Protein AF-A0A3M1NPW6-F1 (afdb_monomer)

pLDDT: mean 83.4, std 19.35, range [33.81, 98.5]

Mean predicted aligned error: 7.99 Å

Structure (mmCIF, N/CA/C/O backbone):
data_AF-A0A3M1NPW6-F1
#
_entry.id   AF-A0A3M1NPW6-F1
#
loop_
_atom_site.group_PDB
_atom_site.id
_atom_site.type_symbol
_atom_site.label_atom_id
_atom_site.label_alt_id
_atom_site.label_comp_id
_atom_site.label_asym_id
_atom_site.label_entity_id
_atom_site.label_seq_id
_atom_site.pdbx_PDB_ins_code
_atom_site.Cartn_x
_atom_site.Cartn_y
_atom_site.Cartn_z
_atom_site.occupancy
_atom_site.B_iso_or_equiv
_atom_site.auth_seq_id
_atom_site.auth_comp_id
_atom_site.auth_asym_id
_atom_site.auth_atom_id
_atom_site.pdbx_PDB_model_num
ATOM 1 N N . MET A 1 1 ? -1.863 40.420 18.266 1.00 38.97 1 MET A N 1
ATOM 2 C CA . MET A 1 1 ? -2.258 39.739 17.017 1.00 38.97 1 MET A CA 1
ATOM 3 C C . MET A 1 1 ? -1.850 38.286 17.160 1.00 38.97 1 MET A C 1
ATOM 5 O O . MET A 1 1 ? -0.666 38.012 17.279 1.00 38.97 1 MET A O 1
ATOM 9 N N . ASN A 1 2 ? -2.835 37.404 17.318 1.00 33.81 2 ASN A N 1
ATOM 10 C CA . ASN A 1 2 ? -2.635 35.967 17.470 1.00 33.81 2 ASN A CA 1
ATOM 11 C C . ASN A 1 2 ? -2.680 35.323 16.089 1.00 33.81 2 ASN A C 1
ATOM 13 O O . ASN A 1 2 ? -3.730 35.367 15.460 1.00 33.81 2 ASN A O 1
ATOM 17 N N . GLU A 1 3 ? -1.620 34.629 15.698 1.00 35.69 3 GLU A N 1
ATOM 18 C CA . GLU A 1 3 ? -1.732 33.498 14.780 1.00 35.69 3 GLU A CA 1
ATOM 19 C C . GLU A 1 3 ? -1.020 32.312 15.426 1.00 35.69 3 GLU A C 1
ATOM 21 O O . GLU A 1 3 ? 0.197 32.151 15.374 1.00 35.69 3 GLU A O 1
ATOM 26 N N . LYS A 1 4 ? -1.812 31.499 16.132 1.00 39.06 4 LYS A N 1
ATOM 27 C CA . LYS A 1 4 ? -1.403 30.157 16.529 1.00 39.06 4 LYS A CA 1
ATOM 28 C C . LYS A 1 4 ? -1.406 29.308 15.261 1.00 39.06 4 LYS A C 1
ATOM 30 O O . LYS A 1 4 ? -2.467 28.898 14.800 1.00 39.06 4 LYS A O 1
ATOM 35 N N . SER A 1 5 ? -0.221 29.049 14.717 1.00 39.16 5 SER A N 1
ATOM 36 C CA . SER A 1 5 ? -0.012 27.982 13.742 1.00 39.16 5 SER A CA 1
ATOM 37 C C . SER A 1 5 ? -0.242 26.651 14.458 1.00 39.16 5 SER A C 1
ATOM 39 O O . SER A 1 5 ? 0.602 26.166 15.213 1.00 39.16 5 SER A O 1
ATOM 41 N N . SER A 1 6 ? -1.461 26.129 14.335 1.00 37.41 6 SER A N 1
ATOM 42 C CA . SER A 1 6 ? -1.841 24.842 14.904 1.00 37.41 6 SER A CA 1
ATOM 43 C C . SER A 1 6 ? -1.229 23.750 14.034 1.00 37.41 6 SER A C 1
ATOM 45 O O . SER A 1 6 ? -1.7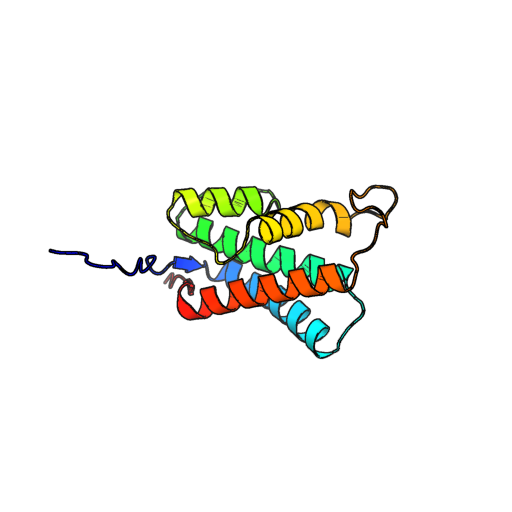32 23.445 12.953 1.00 37.41 6 SER A O 1
ATOM 47 N N . ALA A 1 7 ? -0.111 23.188 14.492 1.00 40.56 7 ALA A N 1
ATOM 48 C CA . ALA A 1 7 ? 0.416 21.942 13.965 1.00 40.56 7 ALA A CA 1
ATOM 49 C C . ALA A 1 7 ? -0.685 20.882 14.099 1.00 40.56 7 ALA A C 1
ATOM 51 O O . ALA A 1 7 ? -1.025 20.459 15.205 1.00 40.56 7 ALA A O 1
ATOM 52 N N . ASN A 1 8 ? -1.284 20.514 12.970 1.00 38.72 8 ASN A N 1
ATOM 53 C CA . ASN A 1 8 ? -2.361 19.542 12.890 1.00 38.72 8 ASN A CA 1
ATOM 54 C C . ASN A 1 8 ? -1.767 18.148 13.151 1.00 38.72 8 ASN A C 1
ATOM 56 O O . ASN A 1 8 ? -1.430 17.423 12.220 1.00 38.72 8 ASN A O 1
ATOM 60 N N . LYS A 1 9 ? -1.535 17.812 14.426 1.00 43.84 9 LYS A N 1
ATOM 61 C CA . LYS A 1 9 ? -1.195 16.451 14.844 1.00 43.84 9 LYS A CA 1
ATOM 62 C C . LYS A 1 9 ? -2.443 15.604 14.623 1.00 43.84 9 LYS A C 1
ATOM 64 O O . LYS A 1 9 ? -3.332 15.589 15.469 1.00 43.84 9 LYS A O 1
ATOM 69 N N . SER A 1 10 ? -2.527 14.958 13.463 1.00 52.38 10 SER A N 1
ATOM 70 C CA . SER A 1 10 ? -3.458 13.856 13.232 1.00 52.38 10 SER A CA 1
ATOM 71 C C . SER A 1 10 ? -3.342 12.874 14.398 1.00 52.38 10 SER A C 1
ATOM 73 O O . SER A 1 10 ? -2.229 12.497 14.770 1.00 52.38 10 SER A O 1
ATOM 75 N N . SER A 1 11 ? -4.474 12.526 15.011 1.00 53.72 11 SER A N 1
ATOM 76 C CA . SER A 1 11 ? -4.553 11.536 16.086 1.00 53.72 11 SER A CA 1
ATOM 77 C C . SER A 1 11 ? -3.816 10.245 15.705 1.00 53.72 11 SER A C 1
ATOM 79 O O . SER A 1 11 ? -3.799 9.907 14.518 1.00 53.72 11 SER A O 1
ATOM 81 N N . PRO A 1 12 ? -3.220 9.521 16.672 1.00 67.69 12 PRO A N 1
ATOM 82 C CA . PRO A 1 12 ? -2.607 8.230 16.388 1.00 67.69 12 PRO A CA 1
ATOM 83 C C . PRO A 1 12 ? -3.658 7.313 15.759 1.00 67.69 12 PRO A C 1
ATOM 85 O O . PRO A 1 12 ? -4.758 7.151 16.292 1.00 67.69 12 PRO A O 1
ATOM 88 N N . VAL A 1 13 ? -3.328 6.774 14.592 1.00 80.12 13 VAL A N 1
ATOM 89 C CA . VAL A 1 13 ? -4.158 5.797 13.887 1.00 80.12 13 VAL A CA 1
ATOM 90 C C . VAL A 1 13 ? -3.751 4.418 14.400 1.00 80.12 13 VAL A C 1
ATOM 92 O O . VAL A 1 13 ? -2.678 4.258 14.976 1.00 80.12 13 VAL A O 1
ATOM 95 N N . SER A 1 14 ? -4.600 3.408 14.252 1.00 89.62 14 SER A N 1
ATOM 96 C CA . SER A 1 14 ? -4.173 2.039 14.529 1.00 89.62 14 SER A CA 1
ATOM 97 C C . SER A 1 14 ? -4.445 1.140 13.342 1.00 89.62 14 SER A C 1
ATOM 99 O O . SER A 1 14 ? -5.423 1.338 12.621 1.00 89.62 14 SER A O 1
ATOM 101 N N . VAL A 1 15 ? -3.552 0.186 13.110 1.00 92.25 15 VAL A N 1
ATOM 102 C CA . VAL A 1 15 ? -3.725 -0.849 12.089 1.00 92.25 15 VAL A CA 1
ATOM 103 C C . VAL A 1 15 ? -3.989 -2.149 12.828 1.00 92.25 15 VAL A C 1
ATOM 105 O O . VAL A 1 15 ? -3.241 -2.505 13.740 1.00 92.25 15 VAL A O 1
ATOM 108 N N . SER A 1 16 ? -5.054 -2.857 12.460 1.00 93.69 16 SER A N 1
ATOM 109 C CA . SER A 1 16 ? -5.300 -4.191 13.006 1.00 93.69 16 SER A CA 1
ATOM 110 C C . SER A 1 16 ? -4.095 -5.107 12.782 1.00 93.69 16 SER A C 1
ATOM 112 O O . SER A 1 16 ? -3.524 -5.144 11.687 1.00 93.69 16 SER A O 1
ATOM 114 N N . LYS A 1 17 ? -3.733 -5.871 13.819 1.00 91.88 17 LYS A N 1
ATOM 115 C CA . LYS A 1 17 ? -2.556 -6.745 13.809 1.00 91.88 17 LYS A CA 1
ATOM 116 C C . LYS A 1 17 ? -2.579 -7.743 12.653 1.00 91.88 17 LYS A C 1
ATOM 118 O O . LYS A 1 17 ? -1.575 -7.883 11.968 1.00 91.88 17 LYS A O 1
ATOM 123 N N . ASN A 1 18 ? -3.718 -8.389 12.403 1.00 92.44 18 ASN A N 1
ATOM 124 C CA . ASN A 1 18 ? -3.819 -9.400 11.348 1.00 92.44 18 ASN A CA 1
ATOM 125 C C . ASN A 1 18 ? -3.509 -8.794 9.973 1.00 92.44 18 ASN A C 1
ATOM 127 O O . ASN A 1 18 ? -2.733 -9.353 9.206 1.00 92.44 18 ASN A O 1
ATOM 131 N N . TRP A 1 19 ? -4.076 -7.623 9.677 1.00 95.81 19 TRP A N 1
ATOM 132 C CA . TRP A 1 19 ? -3.821 -6.916 8.421 1.00 95.81 19 TRP A CA 1
ATOM 133 C C . TRP A 1 19 ? -2.382 -6.430 8.299 1.00 95.81 19 TRP A C 1
ATOM 135 O O . TRP A 1 19 ? -1.816 -6.501 7.210 1.00 95.81 19 TRP A O 1
ATOM 145 N N . LEU A 1 20 ? -1.797 -5.956 9.400 1.00 95.31 20 LEU A N 1
ATOM 146 C CA . LEU A 1 20 ? -0.405 -5.524 9.429 1.00 95.31 20 LEU A CA 1
ATOM 147 C C . LEU A 1 20 ? 0.553 -6.691 9.165 1.00 95.31 20 LEU A C 1
ATOM 149 O O . LEU A 1 20 ? 1.459 -6.542 8.351 1.00 95.31 20 LEU A O 1
ATOM 153 N N . ASP A 1 21 ? 0.319 -7.849 9.786 1.00 94.94 21 ASP A N 1
ATOM 154 C CA . ASP A 1 21 ? 1.134 -9.050 9.581 1.00 94.94 21 ASP A CA 1
ATOM 155 C C . ASP A 1 21 ? 1.100 -9.474 8.092 1.00 94.94 21 ASP A C 1
ATOM 157 O O . ASP A 1 21 ? 2.148 -9.683 7.485 1.00 94.94 21 ASP A O 1
ATOM 161 N N . PHE A 1 22 ? -0.079 -9.475 7.451 1.00 95.88 22 PHE A N 1
ATOM 162 C CA . PHE A 1 22 ? -0.192 -9.742 6.006 1.00 95.88 22 PHE A CA 1
ATOM 163 C C . PHE A 1 22 ? 0.425 -8.659 5.116 1.00 95.88 22 PHE A C 1
ATOM 165 O O . PHE A 1 22 ? 0.831 -8.958 3.992 1.00 95.88 22 PHE A O 1
ATOM 172 N N . ALA A 1 23 ? 0.413 -7.396 5.547 1.00 97.44 23 ALA A N 1
ATOM 173 C CA . ALA A 1 23 ? 1.036 -6.307 4.801 1.00 97.44 23 ALA A CA 1
ATOM 174 C C . ALA A 1 23 ? 2.566 -6.429 4.857 1.00 97.44 23 ALA A C 1
ATOM 176 O O . ALA A 1 23 ? 3.246 -6.152 3.873 1.00 97.44 23 ALA A O 1
ATOM 177 N N . GLN A 1 24 ? 3.115 -6.884 5.983 1.00 97.31 24 GLN A N 1
ATOM 178 C CA . GLN A 1 24 ? 4.556 -7.001 6.173 1.00 97.31 24 GLN A CA 1
ATOM 179 C C . GLN A 1 24 ? 5.213 -7.964 5.170 1.00 97.31 24 GLN A C 1
ATOM 181 O O . GLN A 1 24 ? 6.326 -7.694 4.724 1.00 97.31 24 GLN A O 1
ATOM 186 N N . GLU A 1 25 ? 4.512 -9.021 4.752 1.00 97.88 25 GLU A N 1
ATOM 187 C CA . GLU A 1 25 ? 4.975 -9.928 3.690 1.00 97.88 25 GLU A CA 1
ATOM 188 C C . GLU A 1 25 ? 5.133 -9.208 2.338 1.00 97.88 25 GLU A C 1
ATOM 190 O O . GLU A 1 25 ? 6.127 -9.396 1.639 1.00 97.88 25 GLU A O 1
ATOM 195 N N . 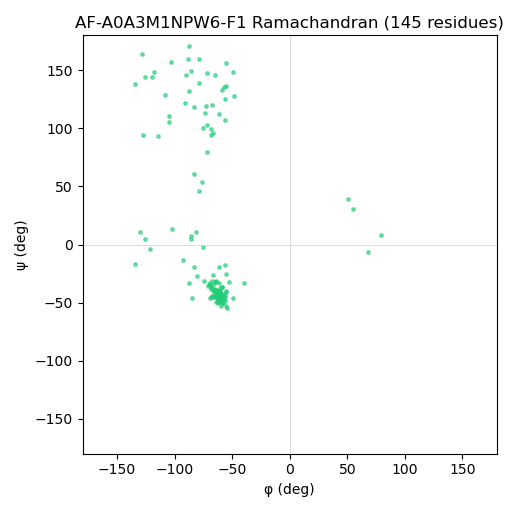ASP A 1 26 ? 4.185 -8.340 1.965 1.00 98.44 26 ASP A N 1
ATOM 196 C CA . ASP A 1 26 ? 4.294 -7.559 0.725 1.00 98.44 26 ASP A CA 1
ATOM 197 C C . ASP A 1 26 ? 5.421 -6.531 0.799 1.00 98.44 26 ASP A C 1
ATOM 199 O O . ASP A 1 26 ? 6.124 -6.301 -0.188 1.00 98.44 26 ASP A O 1
ATOM 203 N N . LEU A 1 27 ? 5.588 -5.909 1.970 1.00 98.44 27 LEU A N 1
ATOM 204 C CA . LEU A 1 27 ? 6.665 -4.960 2.211 1.00 98.44 27 LEU A CA 1
ATOM 205 C C . LEU A 1 27 ? 8.029 -5.629 2.018 1.00 98.44 27 LEU A C 1
ATOM 207 O O . LEU A 1 27 ? 8.859 -5.090 1.289 1.00 98.44 27 LEU A O 1
ATOM 211 N N . GLU A 1 28 ? 8.228 -6.813 2.599 1.00 98.50 28 GLU A N 1
ATOM 212 C CA . GLU A 1 28 ? 9.469 -7.579 2.463 1.00 98.50 28 GLU A CA 1
ATOM 213 C C . GLU A 1 28 ? 9.784 -7.893 0.992 1.00 98.50 28 GLU A C 1
ATOM 215 O O . GLU A 1 28 ? 10.916 -7.706 0.544 1.00 98.50 28 GLU A O 1
ATOM 220 N N . VAL A 1 29 ? 8.778 -8.285 0.199 1.00 98.31 29 VAL A N 1
ATOM 221 C CA . VAL A 1 29 ? 8.958 -8.524 -1.242 1.00 98.31 29 VAL A CA 1
ATOM 222 C C . VAL A 1 29 ? 9.377 -7.249 -1.977 1.00 98.31 29 VAL A C 1
ATOM 224 O O . VAL A 1 29 ? 10.305 -7.281 -2.790 1.00 98.31 29 VAL A O 1
ATOM 227 N N . VAL A 1 30 ? 8.709 -6.121 -1.716 1.00 98.25 30 VAL A N 1
ATOM 228 C CA . VAL A 1 30 ? 9.036 -4.841 -2.364 1.00 98.25 30 VAL A CA 1
ATOM 229 C C . VAL A 1 30 ? 10.447 -4.383 -1.993 1.00 98.25 30 VAL A C 1
ATOM 231 O O . VAL A 1 30 ? 11.191 -3.954 -2.876 1.00 98.25 30 VAL A O 1
ATOM 234 N N . GLU A 1 31 ? 10.829 -4.487 -0.719 1.00 98.19 31 GLU A N 1
ATOM 235 C CA . GLU A 1 31 ? 12.156 -4.100 -0.230 1.00 98.19 31 GLU A CA 1
ATOM 236 C C . GLU A 1 31 ? 13.253 -4.969 -0.856 1.00 98.19 31 GLU A C 1
ATOM 238 O O . GLU A 1 31 ? 14.176 -4.425 -1.467 1.00 98.19 31 GLU A O 1
ATOM 243 N N . LEU A 1 32 ? 13.099 -6.297 -0.835 1.00 98.44 32 LEU A N 1
ATOM 244 C CA . LEU A 1 32 ? 14.064 -7.229 -1.424 1.00 98.44 32 LEU A CA 1
ATOM 245 C C . LEU A 1 32 ? 14.292 -6.955 -2.919 1.00 98.44 32 LEU A C 1
ATOM 247 O O . LEU A 1 32 ? 15.431 -6.896 -3.390 1.00 98.44 32 LEU A O 1
ATOM 251 N N . LEU A 1 33 ? 13.213 -6.772 -3.685 1.00 97.94 33 LEU A N 1
ATOM 252 C CA . LEU A 1 33 ? 13.308 -6.528 -5.126 1.00 97.94 33 LEU A CA 1
ATOM 253 C C . LEU A 1 33 ? 13.899 -5.150 -5.448 1.00 97.94 33 LEU A C 1
ATOM 255 O O . LEU A 1 33 ? 14.630 -5.017 -6.434 1.00 97.94 33 LEU A O 1
ATOM 259 N N . ALA A 1 34 ? 13.609 -4.140 -4.625 1.00 96.50 34 ALA A N 1
ATOM 260 C CA . ALA A 1 34 ? 14.188 -2.809 -4.764 1.00 96.50 34 ALA A CA 1
ATOM 261 C C . ALA A 1 34 ? 15.697 -2.816 -4.474 1.00 96.50 34 ALA A C 1
ATOM 263 O O . ALA A 1 34 ? 16.468 -2.235 -5.239 1.00 96.50 34 ALA A O 1
ATOM 264 N N . GLU A 1 35 ? 16.131 -3.499 -3.411 1.00 97.31 35 GLU A N 1
ATOM 265 C CA . GLU A 1 35 ? 17.546 -3.644 -3.044 1.00 97.31 35 GLU A CA 1
ATOM 266 C C . GLU A 1 35 ? 18.353 -4.360 -4.130 1.00 97.31 35 GLU A C 1
ATOM 268 O O . GLU A 1 35 ? 19.463 -3.945 -4.469 1.00 97.31 35 GLU A O 1
ATOM 273 N N . GLN A 1 36 ? 17.766 -5.393 -4.736 1.00 97.06 36 GLN A N 1
ATOM 274 C CA . GLN A 1 36 ? 18.370 -6.137 -5.842 1.00 97.06 36 GLN A CA 1
ATOM 275 C C . GLN A 1 36 ? 18.336 -5.390 -7.184 1.00 97.06 36 GLN A C 1
ATOM 277 O O . GLN A 1 36 ? 18.843 -5.915 -8.174 1.00 97.06 36 GLN A O 1
ATOM 282 N N . GLN A 1 37 ? 17.740 -4.190 -7.247 1.00 94.12 37 GLN A N 1
ATOM 283 C CA . GLN A 1 37 ? 17.515 -3.441 -8.493 1.00 94.12 37 GLN A CA 1
ATOM 284 C C . GLN A 1 37 ? 16.832 -4.305 -9.568 1.00 94.12 37 GLN A C 1
ATOM 286 O O . GLN A 1 37 ? 17.171 -4.259 -10.753 1.00 94.12 37 GLN A O 1
ATOM 291 N N . SER A 1 38 ? 15.879 -5.131 -9.131 1.00 94.88 38 SER A N 1
ATOM 292 C CA . SER A 1 38 ? 15.223 -6.128 -9.967 1.00 94.88 38 SER A CA 1
ATOM 293 C C . SER A 1 38 ? 14.403 -5.490 -11.091 1.00 94.88 38 SER A C 1
ATOM 295 O O . SER A 1 38 ? 13.771 -4.447 -10.918 1.00 94.88 38 SER A O 1
ATOM 297 N N . SER A 1 39 ? 14.354 -6.158 -12.244 1.00 94.12 39 SER A N 1
ATOM 298 C CA . SER A 1 39 ? 13.476 -5.801 -13.365 1.00 94.12 39 SER A CA 1
ATOM 299 C C . SER A 1 39 ? 12.071 -6.407 -13.258 1.00 94.12 39 SER A C 1
ATOM 301 O O . SER A 1 39 ? 11.268 -6.285 -14.184 1.00 94.12 39 SER A O 1
ATOM 303 N N . LEU A 1 40 ? 11.735 -7.042 -12.127 1.00 93.25 40 LEU A N 1
ATOM 304 C CA . LEU A 1 40 ? 10.411 -7.610 -11.847 1.00 93.25 40 LEU A CA 1
ATOM 305 C C . LEU A 1 40 ? 9.381 -6.519 -11.491 1.00 93.25 40 LEU A C 1
ATOM 307 O O . LEU A 1 40 ? 8.708 -6.583 -10.463 1.00 93.25 40 LEU A O 1
ATOM 311 N N . TYR A 1 41 ? 9.236 -5.511 -12.354 1.00 92.06 41 TYR A N 1
ATOM 312 C CA . TYR A 1 41 ? 8.414 -4.319 -12.116 1.00 92.06 41 TYR A CA 1
ATOM 313 C C . TYR A 1 41 ? 6.946 -4.648 -11.852 1.00 92.06 41 TYR A C 1
ATOM 315 O O . TYR A 1 41 ? 6.327 -4.043 -10.981 1.00 92.06 41 TYR A O 1
ATOM 323 N N . ARG A 1 42 ? 6.403 -5.660 -12.540 1.00 90.00 42 ARG A N 1
ATOM 324 C CA . ARG A 1 42 ? 5.040 -6.160 -12.305 1.00 90.00 42 ARG A CA 1
ATOM 325 C C . ARG A 1 42 ? 4.853 -6.657 -10.873 1.00 90.00 42 ARG A C 1
ATOM 327 O O . ARG A 1 42 ? 3.865 -6.306 -10.236 1.00 90.00 42 ARG A O 1
ATOM 334 N N . THR A 1 43 ? 5.812 -7.431 -10.372 1.00 92.81 43 THR A N 1
ATOM 335 C CA . THR A 1 43 ? 5.806 -7.963 -9.005 1.00 92.81 43 THR A CA 1
ATOM 336 C C . THR A 1 43 ? 5.928 -6.835 -7.986 1.00 92.81 43 THR A C 1
ATOM 338 O O . THR A 1 43 ? 5.139 -6.780 -7.049 1.00 92.81 43 THR A O 1
ATOM 341 N N . ILE A 1 44 ? 6.844 -5.887 -8.214 1.00 95.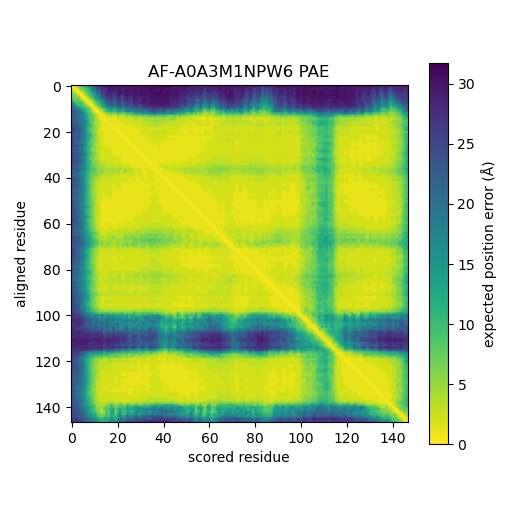69 44 ILE A N 1
ATOM 342 C CA . ILE A 1 44 ? 7.017 -4.708 -7.353 1.00 95.69 44 ILE A CA 1
ATOM 343 C C . ILE A 1 44 ? 5.711 -3.909 -7.259 1.00 95.69 44 ILE A C 1
ATOM 345 O O . ILE A 1 44 ? 5.249 -3.611 -6.162 1.00 95.69 44 ILE A O 1
ATOM 349 N N . CYS A 1 45 ? 5.092 -3.598 -8.400 1.00 93.88 45 CYS A N 1
ATOM 350 C CA . CYS A 1 45 ? 3.839 -2.846 -8.456 1.00 93.88 45 CYS A CA 1
ATOM 351 C C . CYS A 1 45 ? 2.703 -3.581 -7.730 1.00 93.88 45 CYS A C 1
ATOM 353 O O . CYS A 1 45 ? 1.991 -2.978 -6.930 1.00 93.88 45 CYS A O 1
ATOM 355 N N . PHE A 1 46 ? 2.557 -4.887 -7.972 1.00 93.62 46 PHE A N 1
ATOM 356 C CA . PHE A 1 46 ? 1.524 -5.700 -7.334 1.00 93.62 46 PHE A CA 1
ATOM 357 C C . PHE A 1 46 ? 1.651 -5.704 -5.807 1.00 93.62 46 PHE A C 1
ATOM 359 O O . PHE A 1 46 ? 0.693 -5.365 -5.116 1.00 93.62 46 PHE A O 1
ATOM 366 N N . HIS A 1 47 ? 2.832 -6.031 -5.276 1.00 96.50 47 HIS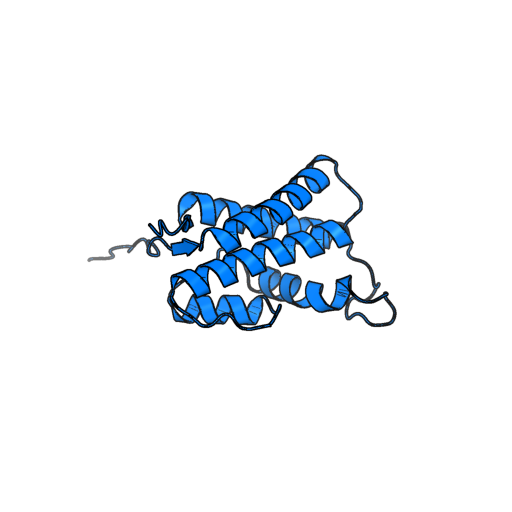 A N 1
ATOM 367 C CA . HIS A 1 47 ? 3.029 -6.089 -3.827 1.00 96.50 47 HIS A CA 1
ATOM 368 C C . HIS A 1 47 ? 2.973 -4.701 -3.181 1.00 96.50 47 HIS A C 1
ATOM 370 O O . HIS A 1 47 ? 2.423 -4.558 -2.095 1.00 96.50 47 HIS A O 1
ATOM 376 N N . ALA A 1 48 ? 3.415 -3.645 -3.867 1.00 97.19 48 ALA A N 1
ATOM 377 C CA . ALA A 1 48 ? 3.227 -2.284 -3.374 1.00 97.19 48 ALA A CA 1
ATOM 378 C C . ALA A 1 48 ? 1.744 -1.910 -3.228 1.00 97.19 48 ALA A C 1
ATOM 380 O O . ALA A 1 48 ? 1.350 -1.331 -2.214 1.00 97.19 48 ALA A O 1
ATOM 381 N N . GLN A 1 49 ? 0.910 -2.267 -4.210 1.00 96.19 49 GLN A N 1
ATOM 382 C CA . GLN A 1 49 ? -0.534 -2.060 -4.126 1.00 96.19 49 GLN A CA 1
ATOM 383 C C . GLN A 1 49 ? -1.145 -2.883 -2.981 1.00 96.19 49 GLN A C 1
ATOM 385 O O . GLN A 1 49 ? -1.911 -2.327 -2.196 1.00 96.19 49 GLN A O 1
ATOM 390 N N . GLN A 1 50 ? -0.767 -4.159 -2.833 1.00 96.88 50 GLN A N 1
ATOM 391 C CA . GLN A 1 50 ? -1.260 -5.029 -1.757 1.00 96.88 50 GLN A CA 1
ATOM 392 C C . GLN A 1 50 ? -0.869 -4.523 -0.365 1.00 96.88 50 GLN A C 1
ATOM 394 O O . GLN A 1 50 ? -1.723 -4.475 0.520 1.00 96.88 50 GLN A O 1
ATOM 399 N N . TYR A 1 51 ? 0.373 -4.066 -0.192 1.00 98.06 51 TYR A N 1
ATOM 400 C CA . TYR A 1 51 ? 0.837 -3.456 1.050 1.00 98.06 51 TYR A CA 1
ATOM 401 C C . TYR A 1 51 ? -0.066 -2.287 1.458 1.00 98.06 51 TYR A C 1
ATOM 403 O O . TYR A 1 51 ? -0.633 -2.279 2.552 1.00 98.06 51 TYR A O 1
ATOM 411 N N . VAL A 1 52 ? -0.259 -1.319 0.554 1.00 97.75 52 VAL A N 1
ATOM 412 C CA . VAL A 1 52 ? -1.090 -0.138 0.826 1.00 97.75 52 VAL A CA 1
ATOM 413 C C . VAL A 1 52 ? -2.547 -0.536 1.071 1.00 97.75 52 VAL A C 1
ATOM 415 O O . VAL A 1 52 ? -3.153 -0.062 2.030 1.00 97.75 52 VAL A O 1
ATOM 418 N N . GLU A 1 53 ? -3.105 -1.442 0.264 1.00 97.31 53 GLU A N 1
ATOM 419 C CA . GLU A 1 53 ? -4.473 -1.947 0.426 1.00 97.31 53 GLU A CA 1
ATOM 420 C C . GLU A 1 53 ? -4.692 -2.549 1.820 1.00 97.31 53 GLU A C 1
ATOM 422 O O . GLU A 1 53 ? -5.663 -2.212 2.500 1.00 97.31 53 GLU A O 1
ATOM 427 N N . LYS A 1 54 ? -3.782 -3.423 2.260 1.00 97.25 54 LYS A N 1
ATOM 428 C CA . LYS A 1 54 ? -3.878 -4.115 3.548 1.00 97.25 54 LYS A CA 1
ATOM 429 C C . LYS A 1 54 ? -3.737 -3.154 4.721 1.00 97.25 54 LYS A C 1
ATOM 431 O O . LYS A 1 54 ? -4.508 -3.269 5.671 1.00 97.25 54 LYS A O 1
ATOM 436 N N . ILE A 1 55 ? -2.847 -2.160 4.638 1.00 97.62 55 ILE A N 1
ATOM 437 C CA . ILE A 1 55 ? -2.759 -1.097 5.650 1.00 97.62 55 ILE A CA 1
ATOM 438 C C . ILE A 1 55 ? -4.087 -0.337 5.754 1.00 97.62 55 ILE A C 1
ATOM 440 O O . ILE A 1 55 ? -4.622 -0.193 6.852 1.00 97.62 55 ILE A O 1
ATOM 444 N N . LEU A 1 56 ? -4.668 0.097 4.630 1.00 96.75 56 LEU A N 1
ATOM 445 C CA . LEU A 1 56 ? -5.946 0.821 4.630 1.00 96.75 56 LEU A CA 1
ATOM 446 C C . LEU A 1 56 ? -7.085 -0.029 5.201 1.00 96.75 56 LEU A C 1
ATOM 448 O O . LEU A 1 56 ? -7.865 0.448 6.022 1.00 96.75 56 LEU A O 1
ATOM 452 N N . LYS A 1 57 ? -7.162 -1.307 4.821 1.00 96.44 57 LYS A N 1
ATOM 453 C CA . LYS A 1 57 ? -8.162 -2.238 5.360 1.00 96.44 57 LYS A CA 1
ATOM 454 C C . LYS A 1 57 ? -7.973 -2.483 6.856 1.00 96.44 57 LYS A C 1
ATOM 456 O O . LYS A 1 57 ? -8.962 -2.496 7.582 1.00 96.44 57 LYS A O 1
ATOM 461 N N . GLY A 1 58 ? -6.731 -2.585 7.326 1.00 96.12 58 GLY A N 1
ATOM 462 C CA . GLY A 1 58 ? -6.417 -2.697 8.749 1.00 96.12 58 GLY A CA 1
ATOM 463 C C . GLY A 1 58 ? -6.798 -1.456 9.559 1.00 96.12 58 GLY A C 1
ATOM 464 O O . GLY A 1 58 ? -7.201 -1.594 10.713 1.00 96.12 58 GLY A O 1
ATOM 465 N N . ILE A 1 59 ? -6.722 -0.262 8.963 1.00 95.19 59 ILE A N 1
ATOM 466 C CA . ILE A 1 59 ? -7.215 0.988 9.565 1.00 95.19 59 ILE A CA 1
ATOM 467 C C . ILE A 1 59 ? -8.743 0.994 9.629 1.00 95.19 59 ILE A C 1
ATOM 469 O O . ILE A 1 59 ? -9.323 1.320 10.658 1.00 95.19 59 ILE A O 1
ATOM 473 N N . LEU A 1 60 ? -9.418 0.615 8.543 1.00 95.00 60 LEU A N 1
ATOM 474 C CA . LEU A 1 60 ? -10.879 0.522 8.540 1.00 95.00 60 LEU A CA 1
ATOM 475 C C . LEU A 1 60 ? -11.371 -0.488 9.585 1.00 95.00 60 LEU A C 1
ATOM 477 O O . LEU A 1 60 ? -12.329 -0.203 10.302 1.00 95.00 60 LEU A O 1
ATOM 481 N N . GLU A 1 61 ? -10.691 -1.629 9.723 1.00 95.00 61 GLU A N 1
ATOM 482 C CA . GLU A 1 61 ? -11.011 -2.628 10.745 1.00 95.00 61 GLU A CA 1
ATOM 483 C C . GLU A 1 61 ? -10.861 -2.074 12.166 1.00 95.00 61 GLU A C 1
ATOM 485 O O . GLU A 1 61 ? -11.764 -2.244 12.983 1.00 95.00 61 GLU A O 1
ATOM 490 N N . SER A 1 62 ? -9.769 -1.358 12.457 1.00 93.44 62 SER A N 1
ATOM 491 C CA . SER A 1 62 ? -9.542 -0.772 13.786 1.00 93.44 62 SER A CA 1
ATOM 492 C C . SER A 1 62 ? -10.551 0.331 14.133 1.00 93.44 62 SER A C 1
ATOM 494 O O . SER A 1 62 ? -10.890 0.536 15.299 1.00 93.44 62 SER A O 1
ATOM 496 N N . LEU A 1 63 ? -11.104 0.991 13.113 1.00 92.25 63 LEU A N 1
ATOM 497 C CA . LEU A 1 63 ? -12.214 1.939 13.218 1.00 92.25 63 LEU A CA 1
ATOM 498 C C . LEU A 1 63 ? -13.593 1.252 13.297 1.00 92.25 63 LEU A C 1
ATOM 500 O O . LEU A 1 63 ? -14.623 1.924 13.186 1.00 92.25 63 LEU A O 1
ATOM 504 N N . ASN A 1 64 ? -13.636 -0.074 13.480 1.00 92.75 64 ASN A N 1
ATOM 505 C CA . ASN A 1 64 ? -14.843 -0.906 13.484 1.00 92.75 64 ASN A CA 1
ATOM 506 C C . ASN A 1 64 ? -15.699 -0.753 12.213 1.00 92.75 64 ASN A C 1
ATOM 508 O O . ASN A 1 64 ? -16.925 -0.883 12.252 1.00 92.75 64 ASN A O 1
ATOM 512 N N . GLN A 1 65 ? -15.069 -0.457 11.074 1.00 93.75 65 GLN A N 1
ATOM 513 C CA . GLN A 1 65 ? -15.755 -0.349 9.792 1.00 93.75 65 GLN A CA 1
ATOM 514 C C . GLN A 1 65 ? -15.792 -1.691 9.073 1.00 93.75 65 GLN A C 1
ATOM 516 O O . GLN A 1 65 ? -14.857 -2.491 9.111 1.00 93.75 65 GLN A O 1
ATOM 521 N N . LYS A 1 66 ? -16.888 -1.925 8.347 1.00 90.56 66 LYS A N 1
ATOM 522 C CA . LYS A 1 66 ? -16.990 -3.085 7.466 1.00 90.56 66 LYS A CA 1
ATOM 523 C C . LYS A 1 66 ? -16.000 -2.927 6.316 1.00 90.56 66 LYS A C 1
ATOM 525 O O . LYS A 1 66 ? -16.126 -2.011 5.507 1.00 90.56 66 LYS A O 1
ATOM 530 N N . ILE A 1 67 ? -15.076 -3.873 6.204 1.00 91.81 67 ILE A N 1
ATOM 531 C CA . ILE A 1 67 ? -14.081 -3.887 5.135 1.00 91.81 67 ILE A CA 1
ATOM 532 C C . ILE A 1 67 ? -14.761 -4.285 3.813 1.00 91.81 67 ILE A C 1
ATOM 534 O O . ILE A 1 67 ? -15.315 -5.388 3.711 1.00 91.81 67 ILE A O 1
ATOM 538 N N . PRO A 1 68 ? -14.749 -3.421 2.786 1.00 86.94 68 PRO A N 1
ATOM 539 C CA . PRO A 1 68 ? -15.316 -3.755 1.488 1.00 86.94 68 PRO A CA 1
ATOM 540 C C . PRO A 1 68 ? -14.436 -4.773 0.748 1.00 86.94 68 PRO A C 1
ATOM 542 O O . PRO A 1 68 ? -13.206 -4.756 0.833 1.00 86.94 68 PRO A O 1
ATOM 545 N N . ARG A 1 69 ? -15.064 -5.647 -0.047 1.00 88.44 69 ARG A N 1
ATOM 546 C CA . ARG A 1 69 ? -14.362 -6.558 -0.970 1.00 88.44 69 ARG A CA 1
ATOM 547 C C . ARG A 1 69 ? -14.022 -5.847 -2.284 1.00 88.44 69 ARG A C 1
ATOM 549 O O . ARG A 1 69 ? -14.504 -6.230 -3.344 1.00 88.44 69 ARG A O 1
ATOM 556 N N . ILE A 1 70 ? -13.231 -4.785 -2.177 1.00 87.50 70 ILE A N 1
ATOM 557 C CA . ILE A 1 70 ? -12.701 -3.999 -3.297 1.00 87.50 70 ILE A CA 1
ATOM 558 C C . ILE A 1 70 ? -11.181 -3.869 -3.157 1.00 87.50 70 ILE A C 1
ATOM 560 O O . ILE A 1 70 ? -10.633 -4.111 -2.078 1.00 87.50 70 ILE A O 1
ATOM 564 N N . HIS A 1 71 ? -10.533 -3.473 -4.248 1.00 86.62 71 HIS A N 1
ATOM 565 C CA . HIS A 1 71 ? -9.078 -3.297 -4.349 1.00 86.62 71 HIS A CA 1
ATOM 566 C C . HIS A 1 71 ? -8.684 -1.896 -4.839 1.00 86.62 71 HIS A C 1
ATOM 568 O O . HIS A 1 71 ? -7.515 -1.606 -5.074 1.00 86.62 71 HIS A O 1
ATOM 574 N N . ASP A 1 72 ? -9.680 -1.029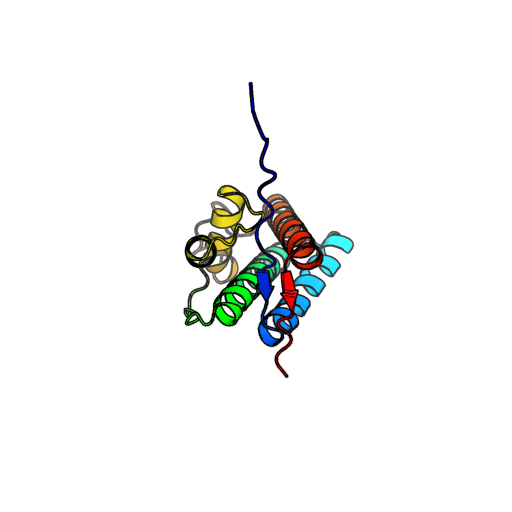 -5.011 1.00 91.44 72 ASP A N 1
ATOM 575 C CA . ASP A 1 72 ? -9.491 0.352 -5.421 1.00 91.44 72 ASP A CA 1
ATOM 576 C C . ASP A 1 72 ? -8.922 1.156 -4.241 1.00 91.44 72 ASP A C 1
ATOM 578 O O . ASP A 1 72 ? -9.584 1.324 -3.209 1.00 91.44 72 ASP A O 1
ATOM 582 N N . ILE A 1 73 ? -7.675 1.611 -4.380 1.00 95.50 73 ILE A N 1
ATOM 583 C CA . ILE A 1 73 ? -6.970 2.364 -3.338 1.00 95.50 73 ILE A CA 1
ATOM 584 C C . ILE A 1 73 ? -7.630 3.725 -3.119 1.00 95.50 73 ILE A C 1
ATOM 586 O O . ILE A 1 73 ? -7.714 4.167 -1.976 1.00 95.50 73 ILE A O 1
ATOM 590 N N . ASN A 1 74 ? -8.152 4.362 -4.169 1.00 95.00 74 ASN A N 1
ATOM 591 C CA . ASN A 1 74 ? -8.844 5.642 -4.068 1.00 95.00 74 ASN A CA 1
ATOM 592 C C . ASN A 1 74 ? -10.073 5.538 -3.161 1.00 95.00 74 ASN A C 1
ATOM 594 O O . ASN A 1 74 ? -10.209 6.314 -2.215 1.00 95.00 74 ASN A O 1
ATOM 598 N N . VAL A 1 75 ? -10.906 4.514 -3.367 1.00 95.00 75 VAL A N 1
ATOM 599 C CA . VAL A 1 75 ? -12.089 4.290 -2.518 1.00 95.00 75 VAL A CA 1
ATOM 600 C C . VAL A 1 75 ? -11.685 4.010 -1.067 1.00 95.00 75 VAL A C 1
ATOM 602 O O . VAL A 1 75 ? -12.288 4.546 -0.139 1.00 95.00 75 VAL A O 1
ATOM 605 N N . LEU A 1 76 ? -10.651 3.196 -0.839 1.00 96.56 76 LEU A N 1
ATOM 606 C CA . LEU A 1 76 ? -10.188 2.890 0.519 1.00 96.56 76 LEU A CA 1
ATOM 607 C C . LEU A 1 76 ? -9.612 4.126 1.235 1.00 96.56 76 LEU A C 1
ATOM 609 O O . LEU A 1 76 ? -9.873 4.320 2.423 1.00 96.56 76 LEU A O 1
ATOM 613 N N . VAL A 1 77 ? -8.872 4.985 0.526 1.00 96.44 77 VAL A N 1
ATOM 614 C CA . VAL A 1 77 ? -8.360 6.255 1.068 1.00 96.44 77 VAL A CA 1
ATOM 615 C C . VAL A 1 77 ? -9.502 7.215 1.400 1.00 96.44 77 VAL A C 1
ATOM 617 O O . VAL A 1 77 ? -9.471 7.839 2.464 1.00 96.44 77 VAL A O 1
ATOM 620 N N . GLU A 1 78 ? -10.520 7.316 0.546 1.00 95.62 78 GLU A N 1
ATOM 621 C CA . GLU A 1 78 ? -11.714 8.125 0.812 1.00 95.62 78 GLU A CA 1
ATOM 622 C C . GLU A 1 78 ? -12.440 7.635 2.074 1.00 95.62 78 GLU A C 1
ATOM 624 O O . GLU A 1 78 ? -12.749 8.426 2.969 1.00 95.62 78 GLU A O 1
ATOM 629 N N . MET A 1 79 ? -12.625 6.317 2.209 1.00 95.62 79 MET A N 1
ATOM 630 C CA . MET A 1 79 ? -13.229 5.724 3.402 1.00 95.62 79 MET A CA 1
ATOM 631 C C . MET A 1 79 ? -12.446 6.056 4.675 1.00 95.62 79 MET A C 1
ATOM 633 O O . MET A 1 79 ? -13.059 6.460 5.657 1.00 95.62 79 MET A O 1
ATOM 637 N N . CYS A 1 80 ? -11.115 5.944 4.669 1.00 94.50 80 CYS A N 1
ATOM 638 C CA . CYS A 1 80 ? -10.273 6.345 5.803 1.00 94.50 80 CYS A CA 1
ATOM 639 C C . CYS A 1 80 ? -10.379 7.855 6.095 1.00 94.50 80 CYS A C 1
ATOM 641 O O . CYS A 1 80 ? -10.467 8.272 7.255 1.00 94.50 80 CYS A O 1
ATOM 643 N N . SER A 1 81 ? -10.427 8.681 5.047 1.00 93.88 81 SER A N 1
ATOM 644 C CA . SER A 1 81 ? -10.507 10.143 5.154 1.00 93.88 81 SER A CA 1
ATOM 645 C C . SER A 1 81 ? -11.808 10.612 5.812 1.00 93.88 81 SER A C 1
ATOM 647 O O . SER A 1 81 ? -11.785 11.579 6.575 1.00 93.88 81 SER A O 1
ATOM 649 N N . ASN A 1 82 ? -12.915 9.886 5.616 1.00 94.31 82 ASN A N 1
ATOM 650 C CA . ASN A 1 82 ? -14.193 10.140 6.296 1.00 94.31 82 ASN A CA 1
ATOM 651 C C . ASN A 1 82 ? -14.110 10.001 7.828 1.00 94.31 82 ASN A C 1
ATOM 653 O O . ASN A 1 82 ? -14.941 10.561 8.541 1.00 94.31 82 ASN A O 1
ATOM 657 N N . PHE A 1 83 ? -13.084 9.315 8.342 1.00 92.69 83 PHE A N 1
ATOM 658 C CA . PHE A 1 83 ? -12.776 9.206 9.773 1.00 92.69 83 PHE A CA 1
ATOM 659 C C . PHE A 1 83 ? -11.613 10.112 10.209 1.00 92.69 83 PHE A C 1
ATOM 661 O O . PHE A 1 83 ? -11.080 9.963 11.305 1.00 92.69 83 PHE A O 1
ATOM 668 N N . GLY A 1 84 ? -11.205 11.065 9.366 1.00 91.19 84 GLY A N 1
ATOM 669 C CA . GLY A 1 84 ? -10.128 12.010 9.665 1.00 91.19 84 GLY A CA 1
ATOM 670 C C . GLY A 1 84 ? -8.716 11.443 9.493 1.00 91.19 84 GLY A C 1
ATOM 671 O O . GLY A 1 84 ? -7.747 12.120 9.843 1.00 91.19 84 GLY A O 1
ATOM 672 N N . VAL A 1 85 ? -8.572 10.235 8.939 1.00 92.62 85 VAL A N 1
ATOM 673 C CA . VAL A 1 85 ? -7.266 9.626 8.669 1.00 92.62 85 VAL A CA 1
ATOM 674 C C . VAL A 1 85 ? -6.716 10.147 7.345 1.00 92.62 85 VAL A C 1
ATOM 676 O O . VAL A 1 85 ? -7.296 9.919 6.288 1.00 92.62 85 VAL A O 1
ATOM 679 N N . LYS A 1 86 ? -5.564 10.822 7.397 1.00 92.38 86 LYS A N 1
ATOM 680 C CA . LYS A 1 86 ? -4.864 11.329 6.210 1.00 92.38 86 LYS A CA 1
ATOM 681 C C . LYS A 1 86 ? -3.656 10.461 5.894 1.00 92.38 86 LYS A C 1
ATOM 683 O O . LYS A 1 86 ? -2.668 10.480 6.623 1.00 92.38 86 LYS A O 1
ATOM 688 N N . ILE A 1 87 ? -3.753 9.727 4.796 1.00 93.50 87 ILE A N 1
ATOM 689 C CA . ILE A 1 87 ? -2.701 8.839 4.300 1.00 93.50 87 ILE A CA 1
ATOM 690 C C . ILE A 1 87 ? -1.637 9.687 3.583 1.00 93.50 87 ILE A C 1
ATOM 692 O O . ILE A 1 87 ? -2.000 10.616 2.859 1.00 93.50 87 ILE A O 1
ATOM 696 N N . PRO A 1 88 ? -0.332 9.410 3.750 1.00 95.31 88 PRO A N 1
ATOM 697 C CA . PRO A 1 88 ? 0.753 10.218 3.185 1.00 95.31 88 PRO A CA 1
ATOM 698 C C . PRO A 1 88 ? 0.990 9.934 1.688 1.00 95.31 88 PRO A C 1
ATOM 700 O O . PRO A 1 88 ? 2.130 9.751 1.264 1.00 95.31 88 PRO A O 1
ATOM 703 N N . LEU A 1 89 ? -0.071 9.866 0.886 1.00 96.44 89 LEU A N 1
ATOM 704 C CA . LEU A 1 89 ? -0.008 9.637 -0.557 1.00 96.44 89 LEU A CA 1
ATOM 705 C C . LEU A 1 89 ? -0.617 10.821 -1.305 1.00 96.44 89 LEU A C 1
ATOM 707 O O . LEU A 1 89 ? -1.577 11.441 -0.852 1.00 96.44 89 LEU A O 1
ATOM 711 N N . THR A 1 90 ? -0.040 11.137 -2.457 1.00 96.56 90 THR A N 1
ATOM 712 C CA . THR A 1 90 ? -0.596 12.123 -3.390 1.00 96.56 90 THR A CA 1
ATOM 713 C C . THR A 1 90 ? -1.745 11.520 -4.200 1.00 96.56 90 THR A C 1
ATOM 715 O O . THR A 1 90 ? -1.815 10.303 -4.365 1.00 96.56 90 THR A O 1
ATOM 718 N N . GLU A 1 91 ? -2.616 12.358 -4.766 1.00 94.00 91 GLU A N 1
ATOM 719 C CA . GLU A 1 91 ? -3.696 11.900 -5.659 1.00 94.00 91 GLU A CA 1
ATOM 720 C C . GLU A 1 91 ? -3.150 11.069 -6.831 1.00 94.00 91 GLU A C 1
ATOM 722 O O . GLU A 1 91 ? -3.687 10.010 -7.145 1.00 94.00 91 GLU A O 1
ATOM 727 N N . THR A 1 92 ? -2.026 11.484 -7.425 1.00 91.94 92 THR A N 1
ATOM 728 C CA . THR A 1 92 ? -1.364 10.740 -8.508 1.00 91.94 92 THR A CA 1
ATOM 729 C C . THR A 1 92 ? -0.931 9.340 -8.071 1.00 91.94 92 THR A C 1
ATOM 731 O O . THR A 1 92 ? -1.150 8.380 -8.805 1.00 91.94 92 THR A O 1
ATOM 734 N N . GLU A 1 93 ? -0.344 9.201 -6.879 1.00 94.88 93 GLU A N 1
ATOM 735 C CA . GLU A 1 93 ? 0.052 7.893 -6.334 1.00 94.88 93 GLU A CA 1
ATOM 736 C C . GLU A 1 93 ? -1.168 7.011 -6.056 1.00 94.88 93 GLU A C 1
ATOM 738 O O . GLU A 1 93 ? -1.159 5.826 -6.375 1.00 94.88 93 GLU A O 1
ATOM 743 N N . ILE A 1 94 ? -2.239 7.592 -5.513 1.00 95.19 94 ILE A N 1
ATOM 744 C CA . ILE A 1 94 ? -3.494 6.887 -5.230 1.00 95.19 94 ILE A CA 1
ATOM 745 C C . ILE A 1 94 ? -4.128 6.358 -6.521 1.00 95.19 94 ILE A C 1
ATOM 747 O O . ILE A 1 94 ? -4.506 5.184 -6.592 1.00 95.19 94 ILE A O 1
ATOM 751 N N . HIS A 1 95 ? -4.221 7.195 -7.556 1.00 91.50 95 HIS A N 1
ATOM 752 C CA . HIS A 1 95 ? -4.753 6.795 -8.856 1.00 91.50 95 HIS A CA 1
ATOM 753 C C . HIS A 1 95 ? -3.899 5.709 -9.511 1.00 91.50 95 HIS A C 1
ATOM 755 O O . HIS A 1 95 ? -4.446 4.712 -9.982 1.00 91.50 95 HIS A O 1
ATOM 761 N N . PHE A 1 96 ? -2.574 5.860 -9.479 1.00 91.19 96 PHE A N 1
ATOM 762 C CA . PHE A 1 96 ? -1.639 4.858 -9.987 1.00 91.19 96 PHE A CA 1
ATOM 763 C C . PHE A 1 96 ? -1.797 3.506 -9.276 1.00 91.19 96 PHE A C 1
ATOM 765 O O . PHE A 1 96 ? -1.977 2.476 -9.921 1.00 91.19 96 PHE A O 1
ATOM 772 N N . LEU A 1 97 ? -1.801 3.486 -7.940 1.00 92.12 97 LEU A N 1
ATOM 773 C CA . LEU A 1 97 ? -1.961 2.237 -7.193 1.00 92.12 97 LEU A CA 1
ATOM 774 C C . LEU A 1 97 ? -3.334 1.590 -7.433 1.00 92.12 97 LEU A C 1
ATOM 776 O O . LEU A 1 97 ? -3.446 0.366 -7.431 1.00 92.12 97 LEU A O 1
ATOM 780 N N . SER A 1 98 ? -4.373 2.389 -7.682 1.00 89.81 98 SER A N 1
ATOM 781 C CA . SER A 1 98 ? -5.707 1.878 -8.019 1.00 89.81 98 SER A CA 1
ATOM 782 C C . SER A 1 98 ? -5.755 1.232 -9.407 1.00 89.81 98 SER A C 1
ATOM 784 O O . SER A 1 98 ? -6.473 0.247 -9.590 1.00 89.81 98 SER A O 1
ATOM 786 N N . SER A 1 99 ? -4.979 1.730 -10.379 1.00 84.62 99 SER A N 1
ATOM 787 C CA . SER A 1 99 ? -4.951 1.166 -11.737 1.00 84.62 99 SER A CA 1
ATOM 788 C C . SER A 1 99 ? -4.186 -0.160 -11.812 1.00 84.62 99 SER A C 1
ATOM 790 O O . SER A 1 99 ? -4.594 -1.060 -12.550 1.00 84.62 99 SER A O 1
ATOM 792 N N . ILE A 1 100 ? -3.155 -0.345 -10.972 1.00 79.62 100 ILE A N 1
ATOM 793 C CA . ILE A 1 100 ? -2.359 -1.584 -10.896 1.00 79.62 100 ILE A CA 1
ATOM 794 C C . ILE A 1 100 ? -3.251 -2.823 -10.800 1.00 79.62 100 ILE A C 1
ATOM 796 O O . ILE A 1 100 ? -3.031 -3.786 -11.531 1.00 79.62 100 ILE A O 1
ATOM 800 N N . TYR A 1 101 ? -4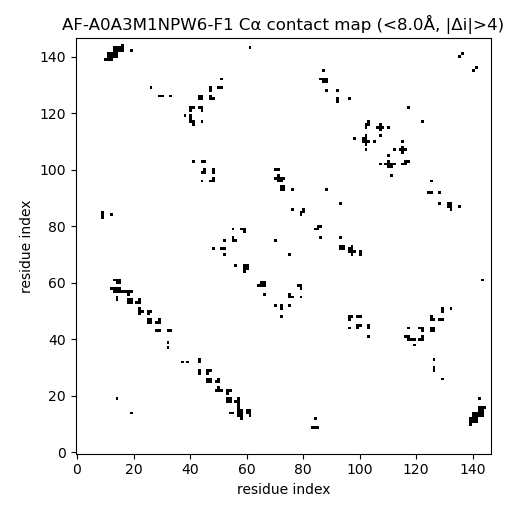.281 -2.808 -9.944 1.00 62.94 101 TYR A N 1
ATOM 801 C CA . TYR A 1 101 ? -5.177 -3.952 -9.731 1.00 62.94 101 TYR A CA 1
ATOM 802 C C . TYR A 1 101 ? -5.777 -4.509 -11.035 1.00 62.94 101 TYR A C 1
ATOM 804 O O . TYR A 1 101 ? -6.028 -5.715 -11.149 1.00 62.94 101 TYR A O 1
ATOM 812 N N . ILE A 1 102 ? -6.014 -3.651 -12.022 1.00 60.09 102 ILE A N 1
ATOM 813 C CA . ILE A 1 102 ? -6.544 -4.033 -13.331 1.00 60.09 102 ILE A CA 1
ATOM 814 C C . ILE A 1 102 ? -5.391 -4.477 -14.241 1.00 60.09 102 ILE A C 1
ATOM 816 O O . ILE A 1 102 ? -5.455 -5.552 -14.836 1.00 60.09 102 ILE A O 1
ATOM 820 N N . ASP A 1 103 ? -4.301 -3.714 -14.267 1.00 57.88 103 ASP A N 1
ATOM 821 C CA . ASP A 1 103 ? -3.247 -3.839 -15.277 1.00 57.88 103 ASP A CA 1
ATOM 822 C C . ASP A 1 103 ? -2.235 -4.968 -15.021 1.00 57.88 103 ASP A C 1
ATOM 824 O O . ASP A 1 103 ? -1.658 -5.516 -15.964 1.00 57.88 103 ASP A O 1
ATOM 828 N N . VAL A 1 104 ? -2.002 -5.376 -13.764 1.00 55.28 104 VAL A N 1
ATOM 829 C CA . VAL A 1 104 ? -1.032 -6.455 -13.496 1.00 55.28 104 VAL A CA 1
ATOM 830 C C . VAL A 1 104 ? -1.602 -7.863 -13.658 1.00 55.28 104 VAL A C 1
ATOM 832 O O . VAL A 1 104 ? -0.818 -8.795 -13.848 1.00 55.28 104 VAL A O 1
ATOM 835 N N . ARG A 1 105 ? -2.933 -8.025 -13.618 1.00 53.25 105 ARG A N 1
ATOM 836 C CA . ARG A 1 105 ? -3.604 -9.340 -13.646 1.00 53.25 105 ARG A CA 1
ATOM 837 C C . ARG A 1 105 ? -3.998 -9.823 -15.036 1.00 53.25 105 ARG A C 1
ATOM 839 O O . ARG A 1 105 ? -4.280 -11.010 -15.183 1.0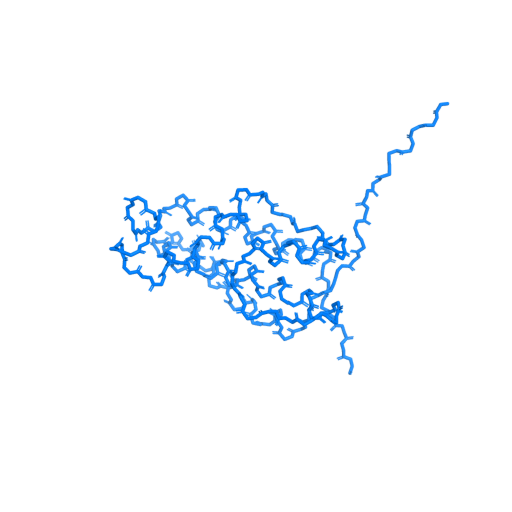0 53.25 105 ARG A O 1
ATOM 846 N N . TYR A 1 106 ? -3.974 -8.951 -16.038 1.00 5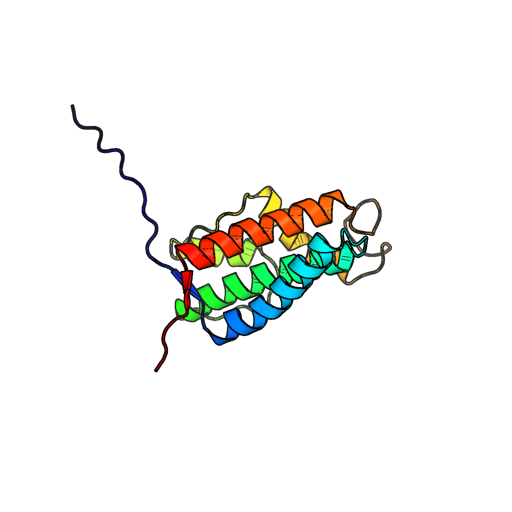2.41 106 TYR A N 1
ATOM 847 C CA . TYR A 1 106 ? -4.246 -9.333 -17.416 1.00 52.41 106 TYR A CA 1
ATOM 848 C C . TYR A 1 106 ? -3.031 -9.091 -18.319 1.00 52.41 106 TYR A C 1
ATOM 850 O O . TYR A 1 106 ? -2.238 -8.180 -18.064 1.00 52.41 106 TYR A O 1
ATOM 858 N N . PRO A 1 107 ? -2.847 -9.915 -19.366 1.00 51.81 107 PRO A N 1
ATOM 859 C CA . PRO A 1 107 ? -1.886 -9.629 -20.420 1.00 51.81 107 PRO A CA 1
ATOM 860 C C . PRO A 1 107 ? -2.132 -8.242 -21.050 1.00 51.81 107 PRO A C 1
ATOM 862 O O . PRO A 1 107 ? -3.269 -7.772 -21.031 1.00 51.81 107 PRO A O 1
ATOM 865 N N . PRO A 1 108 ? -1.099 -7.625 -21.658 1.00 53.31 108 PRO A N 1
ATOM 866 C CA . PRO A 1 108 ? -1.147 -6.335 -22.366 1.00 53.31 108 PRO A CA 1
ATOM 867 C C . PRO A 1 108 ? -2.388 -6.065 -23.228 1.00 53.31 108 PRO A C 1
ATOM 869 O O . PRO A 1 108 ? -2.820 -4.928 -23.342 1.00 53.31 108 PRO A O 1
ATOM 872 N N . ASP A 1 109 ? -2.948 -7.121 -23.815 1.00 50.28 109 ASP A N 1
ATOM 873 C CA . ASP A 1 109 ? -4.162 -7.143 -24.639 1.00 50.28 109 ASP A CA 1
ATOM 874 C C . ASP A 1 109 ? -5.409 -6.556 -23.934 1.00 50.28 109 ASP A C 1
ATOM 876 O O . ASP A 1 109 ? -6.293 -6.027 -24.602 1.00 50.28 109 ASP A O 1
ATOM 880 N N . VAL A 1 110 ? -5.455 -6.579 -22.593 1.00 52.66 110 VAL A N 1
ATOM 881 C CA . VAL A 1 110 ? -6.666 -6.287 -21.798 1.00 52.66 110 VAL A CA 1
ATOM 882 C C . VAL A 1 110 ? -6.506 -5.113 -20.806 1.00 52.66 110 VAL A C 1
ATOM 884 O O . VAL A 1 110 ? -7.465 -4.768 -20.116 1.00 52.66 110 VAL A O 1
ATOM 887 N N . GLY A 1 111 ? -5.312 -4.514 -20.684 1.00 46.41 111 GLY A N 1
ATOM 888 C CA . GLY A 1 111 ? -4.971 -3.495 -19.668 1.00 46.41 111 GLY A CA 1
ATOM 889 C C . GLY A 1 111 ? -4.941 -2.051 -20.195 1.00 46.41 111 GLY A C 1
ATOM 890 O O . GLY A 1 111 ? -4.744 -1.818 -21.381 1.00 46.41 111 GLY A O 1
ATOM 891 N N . SER A 1 112 ? -5.115 -1.066 -19.307 1.00 46.59 112 SER A N 1
ATOM 892 C CA . SER A 1 112 ? -5.236 0.373 -19.627 1.00 46.59 112 SER A CA 1
ATOM 893 C C . SER A 1 112 ? -3.894 1.112 -19.757 1.00 46.59 112 SER A C 1
ATOM 895 O O . SER A 1 112 ? -3.876 2.332 -19.936 1.00 46.59 112 SER A O 1
ATOM 897 N N . LEU A 1 113 ? -2.762 0.404 -19.676 1.00 48.97 113 LEU A N 1
ATOM 898 C CA . LEU A 1 113 ? -1.437 0.982 -19.906 1.00 48.97 113 LEU A CA 1
ATOM 899 C C . LEU A 1 113 ? -1.079 0.922 -21.401 1.00 48.97 113 LEU A C 1
ATOM 901 O O . LEU A 1 113 ? -1.166 -0.162 -21.978 1.00 48.97 113 LEU A O 1
ATOM 905 N N . PRO A 1 114 ? -0.598 2.023 -22.013 1.00 48.09 114 PRO A N 1
ATOM 906 C CA . PRO A 1 114 ? -0.310 2.098 -23.451 1.00 48.09 114 PRO A CA 1
ATOM 907 C C . PRO A 1 114 ? 0.666 1.039 -24.002 1.00 48.09 114 PRO A C 1
ATOM 909 O O . PRO A 1 114 ? 0.660 0.820 -25.207 1.00 48.09 114 PRO A O 1
ATOM 912 N N . ASP A 1 115 ? 1.451 0.365 -23.144 1.00 49.78 115 ASP A N 1
ATOM 913 C CA . ASP A 1 115 ? 2.443 -0.666 -23.514 1.00 49.78 115 ASP A CA 1
ATOM 914 C C . ASP A 1 115 ? 2.340 -1.985 -22.697 1.00 49.78 115 ASP A C 1
ATOM 916 O O . ASP A 1 115 ? 3.211 -2.853 -22.769 1.00 49.78 115 ASP A O 1
ATOM 920 N N . GLY A 1 116 ? 1.273 -2.184 -21.9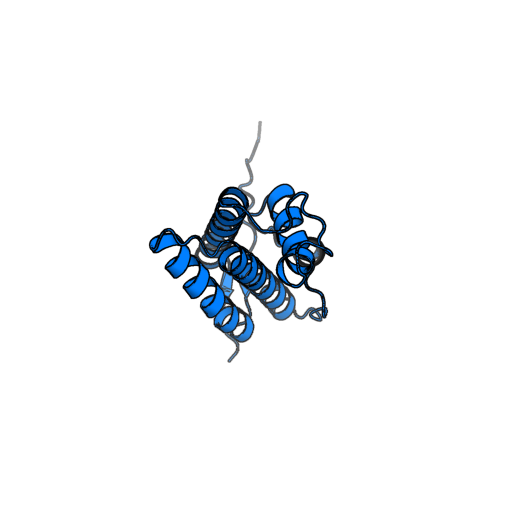10 1.00 57.62 116 GLY A N 1
ATOM 921 C CA . GLY A 1 116 ? 0.904 -3.485 -21.318 1.00 57.62 116 GLY A CA 1
ATOM 922 C C . GLY A 1 116 ? 1.801 -4.113 -20.230 1.00 57.62 116 GLY A C 1
ATOM 923 O O . GLY A 1 116 ? 1.425 -5.125 -19.621 1.00 57.62 116 GLY A O 1
ATOM 924 N N . ALA A 1 117 ? 2.966 -3.542 -19.925 1.00 68.38 117 ALA A N 1
ATOM 925 C CA . ALA A 1 117 ? 3.811 -3.961 -18.807 1.00 68.38 117 ALA A CA 1
ATOM 926 C C . ALA A 1 117 ? 4.310 -2.750 -18.002 1.00 68.38 117 ALA A C 1
ATOM 928 O O . ALA A 1 117 ? 4.725 -1.768 -18.613 1.00 68.38 117 ALA A O 1
ATOM 929 N N . PRO A 1 118 ? 4.314 -2.818 -16.654 1.00 79.44 118 PRO A N 1
ATOM 930 C CA . PRO A 1 118 ? 4.888 -1.759 -15.831 1.00 79.44 118 PRO A CA 1
ATOM 931 C C . PRO A 1 118 ? 6.353 -1.501 -16.181 1.00 79.44 118 PRO A C 1
ATOM 933 O O . PRO A 1 118 ? 7.142 -2.439 -16.335 1.00 79.44 118 PRO A O 1
ATOM 936 N N . LEU A 1 119 ? 6.710 -0.226 -16.279 1.00 88.69 119 LEU A N 1
ATOM 937 C CA . LEU A 1 119 ? 8.064 0.247 -16.519 1.00 88.69 119 LEU A CA 1
ATOM 938 C C . LEU A 1 119 ? 8.823 0.418 -15.199 1.00 88.69 119 LEU A C 1
ATOM 940 O O . LEU A 1 119 ? 8.255 0.404 -14.105 1.00 88.69 119 LEU A O 1
ATOM 944 N N . LYS A 1 120 ? 10.131 0.668 -15.302 1.00 90.94 120 LYS A N 1
ATOM 945 C CA . LYS A 1 120 ? 10.952 1.023 -14.139 1.00 90.94 120 LYS A CA 1
ATOM 946 C C . LYS A 1 120 ? 10.382 2.235 -13.388 1.00 90.94 120 LYS A C 1
ATOM 948 O O . LYS A 1 120 ? 10.376 2.230 -12.164 1.00 90.94 120 LYS A O 1
ATOM 953 N N . SER A 1 121 ? 9.885 3.245 -14.105 1.00 91.12 121 SER A N 1
ATOM 954 C CA . SER A 1 121 ? 9.270 4.436 -13.504 1.00 91.12 121 SER A CA 1
ATOM 955 C C . SER A 1 121 ? 8.049 4.097 -12.651 1.00 91.12 121 SER A C 1
ATOM 957 O O . SER A 1 121 ? 7.873 4.684 -11.588 1.00 91.12 121 SER A O 1
ATOM 959 N N . ASP A 1 122 ? 7.245 3.123 -13.079 1.00 91.19 122 ASP A N 1
ATOM 960 C CA . ASP A 1 122 ? 6.064 2.671 -12.342 1.00 91.19 122 ASP A CA 1
ATOM 961 C C . ASP A 1 122 ? 6.485 1.957 -11.053 1.00 91.19 122 ASP A C 1
ATOM 963 O O . ASP A 1 122 ? 5.982 2.255 -9.969 1.00 91.19 122 ASP A O 1
ATOM 967 N N . ALA A 1 123 ? 7.485 1.074 -11.147 1.00 93.75 123 ALA A N 1
ATOM 968 C CA . ALA A 1 123 ? 8.077 0.427 -9.981 1.00 93.75 123 ALA A CA 1
ATOM 969 C C . ALA A 1 123 ? 8.697 1.445 -9.008 1.00 93.75 123 ALA A C 1
ATOM 971 O O . ALA A 1 123 ? 8.532 1.310 -7.797 1.00 93.75 123 ALA A O 1
ATOM 972 N N . ASP A 1 124 ? 9.358 2.489 -9.515 1.00 95.38 124 ASP A N 1
ATOM 973 C CA . ASP A 1 124 ? 9.919 3.554 -8.685 1.00 95.38 124 ASP A CA 1
ATOM 974 C C . ASP A 1 124 ? 8.802 4.290 -7.913 1.00 95.38 124 ASP A C 1
ATOM 976 O O . ASP A 1 124 ? 8.924 4.476 -6.701 1.00 95.38 124 ASP A O 1
ATOM 980 N N . VAL A 1 125 ? 7.681 4.643 -8.561 1.00 95.44 125 VAL A N 1
ATOM 981 C CA . VAL A 1 125 ? 6.509 5.258 -7.896 1.00 95.44 125 VAL A CA 1
ATOM 982 C C . VAL A 1 125 ? 5.908 4.325 -6.841 1.00 95.44 125 VAL A C 1
ATOM 984 O O . VAL A 1 125 ? 5.617 4.754 -5.718 1.00 95.44 125 VAL A O 1
ATOM 987 N N . ALA A 1 126 ? 5.764 3.040 -7.168 1.00 96.12 126 ALA A N 1
ATOM 988 C CA . ALA A 1 126 ? 5.260 2.015 -6.262 1.00 96.12 126 ALA A CA 1
ATOM 989 C C . ALA A 1 126 ? 6.130 1.897 -4.994 1.00 96.12 126 ALA A C 1
ATOM 991 O O . ALA A 1 126 ? 5.621 1.976 -3.873 1.00 96.12 126 ALA A O 1
ATOM 992 N N . ILE A 1 127 ? 7.454 1.806 -5.159 1.00 97.94 127 ILE A N 1
ATOM 993 C CA . ILE A 1 127 ? 8.422 1.734 -4.053 1.00 97.94 127 ILE A CA 1
ATOM 994 C C . ILE A 1 127 ? 8.359 2.995 -3.183 1.00 97.94 127 ILE A C 1
ATOM 996 O O . ILE A 1 127 ? 8.385 2.901 -1.955 1.00 97.94 127 ILE A O 1
ATOM 1000 N N . GLN A 1 128 ? 8.278 4.186 -3.786 1.00 98.00 128 GLN A N 1
ATOM 1001 C CA . GLN A 1 128 ? 8.176 5.429 -3.014 1.00 98.00 128 GLN A CA 1
ATOM 1002 C C . GLN A 1 128 ? 6.878 5.497 -2.205 1.00 98.00 128 GLN A C 1
ATOM 1004 O O . GLN A 1 128 ? 6.904 5.918 -1.047 1.00 98.00 128 GLN A O 1
ATOM 1009 N N . SER A 1 129 ? 5.766 5.030 -2.774 1.00 97.94 129 SER A N 1
ATOM 1010 C CA . SER A 1 129 ? 4.475 4.970 -2.082 1.00 97.94 129 SER A CA 1
ATOM 1011 C C . SER A 1 129 ? 4.545 4.063 -0.849 1.00 97.94 129 SER A C 1
ATOM 1013 O O . SER A 1 129 ? 4.150 4.473 0.244 1.00 97.94 129 SER A O 1
ATOM 1015 N N . VAL A 1 130 ? 5.140 2.873 -0.992 1.00 98.12 130 VAL A N 1
ATOM 1016 C CA . VAL A 1 130 ? 5.377 1.935 0.120 1.00 98.12 130 VAL A CA 1
ATOM 1017 C C . VAL A 1 130 ? 6.232 2.577 1.208 1.00 98.12 130 VAL A C 1
ATOM 1019 O O . VAL A 1 130 ? 5.850 2.554 2.375 1.00 98.12 130 VAL A O 1
ATOM 1022 N N . LYS A 1 131 ? 7.343 3.231 0.846 1.00 98.00 131 LYS A N 1
ATOM 1023 C CA . LYS A 1 131 ? 8.228 3.906 1.813 1.00 98.00 131 LYS A CA 1
ATOM 1024 C C . LYS A 1 131 ? 7.512 4.996 2.608 1.00 98.00 131 LYS A C 1
ATOM 1026 O O . LYS A 1 131 ? 7.716 5.102 3.817 1.00 98.00 131 LYS A O 1
ATOM 1031 N N . LYS A 1 132 ? 6.675 5.803 1.946 1.00 97.12 132 LYS A N 1
ATOM 1032 C CA . LYS A 1 132 ? 5.879 6.852 2.601 1.00 97.12 132 LYS A CA 1
ATOM 1033 C C . LYS A 1 132 ? 4.895 6.260 3.604 1.00 97.12 132 LYS A C 1
ATOM 1035 O O . LYS A 1 132 ? 4.851 6.713 4.746 1.00 97.12 132 LYS A O 1
ATOM 1040 N N . VAL A 1 133 ? 4.138 5.245 3.186 1.00 96.75 133 VAL A N 1
ATOM 1041 C CA . VAL A 1 133 ? 3.140 4.588 4.040 1.00 96.75 133 VAL A CA 1
ATOM 1042 C C . VAL A 1 133 ? 3.811 3.863 5.201 1.00 96.75 133 VAL A C 1
ATOM 1044 O O . VAL A 1 133 ? 3.395 4.072 6.334 1.00 96.75 133 VAL A O 1
ATOM 1047 N N . LYS A 1 134 ? 4.896 3.118 4.962 1.00 95.94 134 LYS A N 1
ATOM 1048 C CA . LYS A 1 134 ? 5.676 2.448 6.012 1.00 95.94 134 LYS A CA 1
ATOM 1049 C C . LYS A 1 134 ? 6.146 3.427 7.075 1.00 95.94 134 LYS A C 1
ATOM 1051 O O . LYS A 1 134 ? 5.866 3.235 8.251 1.00 95.94 134 LYS A O 1
ATOM 1056 N N . LYS A 1 135 ? 6.815 4.506 6.658 1.00 95.12 135 LYS A N 1
ATOM 1057 C CA . LYS A 1 135 ? 7.299 5.533 7.585 1.00 95.12 135 LYS A CA 1
ATOM 1058 C C . LYS A 1 135 ? 6.157 6.110 8.424 1.00 95.12 135 LYS A C 1
ATOM 1060 O O . LYS A 1 135 ? 6.309 6.305 9.622 1.00 95.12 135 LYS A O 1
ATOM 1065 N N . TRP A 1 136 ? 5.017 6.383 7.798 1.00 93.62 136 TRP A N 1
ATOM 1066 C CA . TRP A 1 136 ? 3.853 6.913 8.498 1.00 93.62 136 TRP A CA 1
ATOM 1067 C C . TRP A 1 136 ? 3.220 5.906 9.460 1.00 93.62 136 TRP A C 1
ATOM 1069 O O . TRP A 1 136 ? 2.806 6.302 10.546 1.00 93.62 136 TRP A O 1
ATOM 1079 N N . VAL A 1 137 ? 3.187 4.619 9.104 1.00 92.25 137 VAL A N 1
ATOM 1080 C CA . VAL A 1 137 ? 2.749 3.555 10.012 1.00 92.25 137 VAL A CA 1
ATOM 1081 C C . VAL A 1 137 ? 3.685 3.480 11.218 1.00 92.25 137 VAL A C 1
ATOM 1083 O O . VAL A 1 137 ? 3.222 3.599 12.345 1.00 92.25 137 VAL A O 1
ATOM 1086 N N . ASP A 1 138 ? 4.999 3.423 10.999 1.00 90.19 138 ASP A N 1
ATOM 1087 C CA . ASP A 1 138 ? 5.994 3.354 12.077 1.00 90.19 138 ASP A CA 1
ATOM 1088 C C . ASP A 1 138 ? 5.922 4.564 13.039 1.00 90.19 138 ASP A C 1
ATOM 1090 O O . ASP A 1 138 ? 6.120 4.417 14.246 1.00 90.19 138 ASP A O 1
ATOM 1094 N N . GLU A 1 139 ? 5.632 5.763 12.518 1.00 86.94 139 GLU A N 1
ATOM 1095 C CA . GLU A 1 139 ? 5.595 7.013 13.294 1.00 86.94 139 GLU A CA 1
ATOM 1096 C C . GLU A 1 139 ? 4.233 7.309 13.951 1.00 86.94 139 GLU A C 1
ATOM 1098 O O . GLU A 1 139 ? 4.199 7.923 15.020 1.00 86.94 139 GLU A O 1
ATOM 1103 N N . TYR A 1 140 ? 3.117 6.924 13.321 1.00 77.31 140 TYR A N 1
ATOM 1104 C CA . TYR A 1 140 ? 1.772 7.385 13.707 1.00 77.31 140 TYR A CA 1
ATOM 1105 C C . TYR A 1 140 ? 0.712 6.288 13.779 1.00 77.31 140 TYR A C 1
ATOM 1107 O O . TYR A 1 140 ? -0.353 6.541 14.353 1.00 77.31 140 TYR A O 1
ATOM 1115 N N . ALA A 1 141 ? 0.957 5.112 13.191 1.00 71.25 141 ALA A N 1
ATOM 1116 C CA . ALA A 1 141 ? 0.005 4.011 13.181 1.00 71.25 141 ALA A CA 1
ATOM 1117 C C . ALA A 1 141 ? 0.534 2.806 13.970 1.00 71.25 141 ALA A C 1
ATOM 1119 O O . ALA A 1 141 ? 1.237 1.943 13.454 1.00 71.25 141 ALA A O 1
ATOM 1120 N N . HIS A 1 142 ? 0.172 2.723 15.248 1.00 71.00 142 HIS A N 1
ATOM 1121 C CA . HIS A 1 142 ? 0.583 1.594 16.080 1.00 71.00 142 HIS A CA 1
ATOM 1122 C C . HIS A 1 142 ? -0.394 0.419 15.937 1.00 71.00 142 HIS A C 1
ATOM 1124 O O . HIS A 1 142 ? -1.588 0.637 15.708 1.00 71.00 142 HIS A O 1
ATOM 1130 N N . PRO A 1 143 ? 0.071 -0.833 16.077 1.00 63.44 143 PRO A N 1
ATOM 1131 C CA . PRO A 1 143 ? -0.826 -1.977 16.067 1.00 63.44 143 PRO A CA 1
ATOM 1132 C C . PRO A 1 143 ? -1.862 -1.850 17.188 1.00 63.44 143 PRO A C 1
ATOM 1134 O O . PRO A 1 143 ? -1.511 -1.539 18.330 1.00 63.44 143 PRO A O 1
ATOM 1137 N N . SER A 1 144 ? -3.136 -2.090 16.864 1.00 62.28 144 SER A N 1
ATOM 1138 C CA . SER A 1 144 ? -4.196 -2.158 17.873 1.00 62.28 144 SER A CA 1
ATOM 1139 C C . SER A 1 144 ? -3.867 -3.304 18.836 1.00 62.28 144 SER A C 1
ATOM 1141 O O . SER A 1 144 ? -3.866 -4.467 18.434 1.00 62.28 144 SER A O 1
ATOM 1143 N N . GLN A 1 145 ? -3.548 -2.981 20.092 1.00 51.94 145 GLN A N 1
ATOM 1144 C CA . GLN A 1 145 ? -3.444 -3.972 21.163 1.00 51.94 145 GLN A CA 1
ATOM 1145 C C . GLN A 1 145 ? -4.870 -4.472 21.421 1.00 51.94 145 GLN A C 1
ATOM 1147 O O . GLN A 1 145 ? -5.676 -3.762 22.019 1.00 51.94 145 GLN A O 1
ATOM 1152 N N . VAL A 1 146 ? -5.213 -5.631 20.870 1.00 47.00 146 VAL A N 1
ATOM 1153 C CA . VAL A 1 146 ? -6.443 -6.341 21.218 1.00 47.00 146 VAL A CA 1
ATOM 1154 C C . VAL A 1 146 ? -6.004 -7.504 22.096 1.00 47.00 146 VAL A C 1
ATOM 1156 O O . VAL A 1 146 ? -5.371 -8.432 21.592 1.00 47.00 146 VAL A O 1
ATOM 1159 N N . ASP A 1 147 ? -6.260 -7.366 23.399 1.00 39.22 147 ASP A N 1
ATOM 1160 C CA . ASP A 1 147 ? -6.159 -8.441 24.395 1.00 39.22 147 ASP A CA 1
ATOM 1161 C C . ASP A 1 147 ? -7.200 -9.541 24.128 1.00 39.22 147 ASP A C 1
ATOM 1163 O O . ASP A 1 147 ? -8.362 -9.194 23.796 1.00 39.22 147 ASP A O 1
#

Radius of gyration: 16.31 Å; Cα contacts (8 Å, |Δi|>4): 188; chains: 1; bounding box: 35×50×49 Å

Foldseek 3Di:
DDDDPPPPPQAFFAFAPVLQVVLVVLLVQLVVCVVVVHPVLLSLLVSLLSNLQSRLQRRCVVVVHDRDPDSQQVVSQVVSVVVVDHAQDDPVLSNLSRQSVQQSPDALVRHPDPRRDDDPVSSVSSSVSSVRRVVCCVVRYYHPPDD

Nearest PDB structures (foldseek):
  7ae6-assembly1_B  TM=5.415E-01  e=5.098E-01  Aphanizomenon flos-aquae 2012/KM1/D3

Secondary structure (DSSP, 8-state):
---------PPPEEE-HHHHHHHHHHHHHHHHHHHTT-S-HHHHHHHHHHHHHHHHHHHHHHTTPPPPS---HHHHHHHHHTTT---S--HHHHHHHHHHHHHTTS-GGG-SSTTSS--HHHHHHHHHHHHHHHHHHHHHEEE----

Sequence (147 aa):
MNEKSSANKSSPVSVSKNWLDFAQEDLEVVELLAEQQSSLYRTICFHAQQYVEKILKGILESLNQKIPRIHDINVLVEMCSNFGVKIPLTETEIHFLSSIYIDVRYPPDVGSLPDGAPLKSDADVAIQSVKKVKKWVDEYAHPSQVD

Solvent-accessible surface area (backbone atoms only — not comparable to full-atom values): 8228 Å² total; per-residue (Å²): 137,88,79,82,81,73,78,81,73,69,73,77,45,38,27,26,51,72,32,44,59,62,16,49,57,25,46,52,54,35,50,54,40,58,75,66,68,52,87,57,21,54,58,33,35,50,27,29,35,48,24,53,48,28,46,48,46,10,33,36,46,61,69,74,41,87,71,71,101,71,73,49,39,50,61,47,50,51,58,40,39,78,73,68,46,80,72,79,65,53,72,69,56,33,53,51,43,28,47,43,71,58,33,70,78,38,63,45,94,76,28,92,50,101,78,32,63,64,45,70,67,51,26,51,52,27,52,51,51,43,52,39,46,50,54,47,32,78,74,42,32,48,65,52,87,77,131